Protein AF-A0A1M5Q4N3-F1 (afdb_monomer_lite)

pLDDT: mean 91.51, std 11.05, range [40.12, 98.62]

Structure (mmCIF, N/CA/C/O backbone):
data_AF-A0A1M5Q4N3-F1
#
_entry.id   AF-A0A1M5Q4N3-F1
#
loop_
_atom_site.group_PDB
_atom_site.id
_atom_site.type_symbol
_atom_site.label_atom_id
_atom_site.label_alt_id
_atom_site.label_comp_id
_atom_site.label_asym_id
_atom_site.label_entity_id
_atom_site.label_seq_id
_atom_site.pdbx_PDB_ins_code
_atom_site.Cartn_x
_atom_site.Cartn_y
_atom_site.Cartn_z
_atom_site.occupancy
_atom_site.B_iso_or_equiv
_atom_site.auth_seq_id
_atom_site.auth_comp_id
_atom_site.auth_asym_id
_atom_site.auth_atom_id
_atom_site.pdbx_PDB_model_num
ATOM 1 N N . MET A 1 1 ? -13.774 -2.822 -31.884 1.00 40.12 1 MET A N 1
ATOM 2 C CA . MET A 1 1 ? -13.101 -3.743 -30.949 1.00 40.12 1 MET A CA 1
ATOM 3 C C . MET A 1 1 ? -12.581 -2.894 -29.803 1.00 40.12 1 MET A C 1
ATOM 5 O O . MET A 1 1 ? -11.687 -2.090 -30.028 1.00 40.12 1 MET A O 1
ATOM 9 N N . LEU A 1 2 ? -13.242 -2.937 -28.646 1.00 47.12 2 LEU A N 1
ATOM 10 C CA . LEU A 1 2 ? -12.760 -2.257 -27.443 1.00 47.12 2 LEU A CA 1
ATOM 11 C C . LEU A 1 2 ? -11.636 -3.127 -26.874 1.00 47.12 2 LEU A C 1
ATOM 13 O O . LEU A 1 2 ? -11.884 -4.274 -26.518 1.00 47.12 2 LEU A O 1
ATOM 17 N N . PHE A 1 3 ? -10.407 -2.617 -26.868 1.00 54.94 3 PHE A N 1
ATOM 18 C CA . PHE A 1 3 ? -9.325 -3.221 -26.096 1.00 54.94 3 PHE A CA 1
ATOM 19 C C . PHE A 1 3 ? -9.553 -2.848 -24.631 1.00 54.94 3 PHE A C 1
ATOM 21 O O . PHE A 1 3 ? -9.460 -1.674 -24.269 1.00 54.94 3 PHE A O 1
ATOM 28 N N . GLU A 1 4 ? -9.891 -3.828 -23.798 1.00 60.00 4 GLU A N 1
ATOM 29 C CA . GLU A 1 4 ? -9.823 -3.664 -22.349 1.00 60.00 4 GLU A CA 1
ATOM 30 C C . GLU A 1 4 ? -8.350 -3.731 -21.939 1.00 60.00 4 GLU A C 1
ATOM 32 O O . GLU A 1 4 ? -7.660 -4.712 -22.209 1.00 60.00 4 GLU A O 1
ATOM 37 N N . ILE A 1 5 ? -7.845 -2.665 -21.318 1.00 63.03 5 ILE A N 1
ATOM 38 C CA . ILE A 1 5 ? -6.508 -2.678 -20.723 1.00 63.03 5 ILE A CA 1
ATOM 39 C C . ILE A 1 5 ? -6.592 -3.553 -19.473 1.00 63.03 5 ILE A C 1
ATOM 41 O O . ILE A 1 5 ? -7.243 -3.169 -18.499 1.00 63.03 5 ILE A O 1
ATOM 45 N N . MET A 1 6 ? -5.926 -4.708 -19.479 1.00 73.56 6 MET A N 1
ATOM 46 C CA . MET A 1 6 ? -5.807 -5.526 -18.277 1.00 73.56 6 MET A CA 1
ATOM 47 C C . MET A 1 6 ? -4.788 -4.899 -17.324 1.00 73.56 6 MET A C 1
ATOM 49 O O . MET A 1 6 ? -3.633 -4.651 -17.682 1.00 73.56 6 MET A O 1
ATOM 53 N N . ILE A 1 7 ? -5.234 -4.631 -16.096 1.00 86.75 7 ILE A N 1
ATOM 54 C CA . ILE A 1 7 ? -4.374 -4.150 -15.017 1.00 86.75 7 ILE A CA 1
ATOM 55 C C . ILE A 1 7 ? -4.121 -5.305 -14.063 1.00 86.75 7 ILE A C 1
ATOM 57 O O . ILE A 1 7 ? -5.019 -5.736 -13.342 1.00 86.75 7 ILE A O 1
ATOM 61 N N . GLU A 1 8 ? -2.885 -5.779 -14.025 1.00 91.31 8 GLU A N 1
ATOM 62 C CA . GLU A 1 8 ? -2.464 -6.794 -13.069 1.00 91.31 8 GLU A CA 1
ATOM 63 C C . GLU A 1 8 ? -1.959 -6.118 -11.787 1.00 91.31 8 GLU A C 1
ATOM 65 O O . GLU A 1 8 ? -1.138 -5.201 -11.835 1.00 91.31 8 GLU A O 1
ATOM 70 N N . VAL A 1 9 ? -2.404 -6.580 -10.615 1.00 94.38 9 VAL A N 1
ATOM 71 C CA . VAL A 1 9 ? -1.861 -6.121 -9.328 1.00 94.38 9 VAL A CA 1
ATOM 72 C C . VAL A 1 9 ? -0.951 -7.191 -8.746 1.00 94.38 9 VAL A C 1
ATOM 74 O O . VAL A 1 9 ? -1.396 -8.293 -8.434 1.00 94.38 9 VAL A O 1
ATOM 77 N N . LYS A 1 10 ? 0.321 -6.846 -8.534 1.00 95.06 10 LYS A N 1
ATOM 78 C CA . LYS A 1 10 ? 1.306 -7.722 -7.886 1.00 95.06 10 LYS A CA 1
ATOM 79 C C . LYS A 1 10 ? 1.610 -7.237 -6.483 1.00 95.06 10 LYS A C 1
ATOM 81 O O . LYS A 1 10 ? 1.746 -6.039 -6.246 1.00 95.06 10 LYS A O 1
ATOM 86 N N . PHE A 1 11 ? 1.778 -8.170 -5.554 1.00 96.38 11 PHE A N 1
ATOM 87 C CA . PHE A 1 11 ? 2.077 -7.861 -4.159 1.00 96.38 11 PHE A CA 1
ATOM 88 C C . PHE A 1 11 ? 3.464 -8.358 -3.773 1.00 96.38 11 PHE A C 1
ATOM 90 O O . PHE A 1 11 ? 3.782 -9.536 -3.917 1.00 96.38 11 PHE A O 1
ATOM 97 N N . ALA A 1 12 ? 4.274 -7.468 -3.208 1.00 97.06 12 ALA A N 1
ATOM 98 C CA . ALA A 1 12 ? 5.476 -7.870 -2.503 1.00 97.06 12 ALA A CA 1
ATOM 99 C C . ALA A 1 12 ? 5.120 -8.653 -1.230 1.00 97.06 12 ALA A C 1
ATOM 101 O O . ALA A 1 12 ? 4.065 -8.448 -0.614 1.00 97.06 12 ALA A O 1
ATOM 102 N N . LYS A 1 13 ? 6.059 -9.482 -0.763 1.00 97.25 13 LYS A N 1
ATOM 103 C CA . LYS A 1 13 ? 5.921 -10.261 0.478 1.00 97.25 13 LYS A CA 1
ATOM 104 C C . LYS A 1 13 ? 5.486 -9.397 1.669 1.00 97.25 13 LYS A C 1
ATOM 106 O O . LYS A 1 13 ? 4.650 -9.808 2.467 1.00 97.25 13 LYS A O 1
ATOM 111 N N . GLN A 1 14 ? 6.004 -8.174 1.763 1.00 98.25 14 GLN A N 1
ATOM 112 C CA . GLN A 1 14 ? 5.734 -7.241 2.856 1.00 98.25 14 GLN A CA 1
ATOM 113 C C . GLN A 1 14 ? 4.271 -6.779 2.903 1.00 98.25 14 GLN A C 1
ATOM 115 O O . GLN A 1 14 ? 3.789 -6.420 3.979 1.00 98.25 14 GLN A O 1
ATOM 120 N N . VAL A 1 15 ? 3.550 -6.791 1.775 1.00 98.31 15 VAL A N 1
ATOM 121 C CA . VAL A 1 15 ? 2.096 -6.570 1.771 1.00 98.31 15 VAL A CA 1
ATOM 122 C C . VAL A 1 15 ? 1.385 -7.780 2.367 1.00 98.31 15 VAL A C 1
ATOM 124 O O . VAL A 1 15 ? 0.538 -7.602 3.237 1.00 98.31 15 VAL A O 1
ATOM 127 N N . GLY A 1 16 ? 1.774 -8.999 1.985 1.00 97.69 16 GLY A N 1
ATOM 128 C CA . GLY A 1 16 ? 1.240 -10.231 2.574 1.00 97.69 16 GLY A CA 1
ATOM 129 C C . GLY A 1 16 ? 1.439 -10.287 4.092 1.00 97.69 16 GLY A C 1
ATOM 130 O O . GLY A 1 16 ? 0.482 -10.477 4.837 1.00 97.69 16 GLY A O 1
ATOM 131 N N . GLU A 1 17 ? 2.656 -10.011 4.565 1.00 98.19 17 GLU A N 1
ATOM 132 C CA . GLU A 1 17 ? 2.983 -9.929 5.998 1.00 98.19 17 GLU A CA 1
ATOM 133 C C . GLU A 1 17 ? 2.156 -8.858 6.725 1.00 98.19 17 GLU A C 1
ATOM 135 O O . GLU A 1 17 ? 1.771 -9.031 7.880 1.00 98.19 17 GLU A O 1
ATOM 140 N N . PHE A 1 18 ? 1.883 -7.729 6.068 1.00 98.44 18 PHE A N 1
ATOM 141 C CA . PHE A 1 18 ? 1.005 -6.702 6.615 1.00 98.44 18 PHE A CA 1
ATOM 142 C C . PHE A 1 18 ? -0.438 -7.187 6.718 1.00 98.44 18 PHE A C 1
ATOM 144 O O . PHE A 1 18 ? -1.019 -7.101 7.797 1.00 98.44 18 PHE A O 1
ATOM 151 N N . LEU A 1 19 ? -0.994 -7.726 5.633 1.00 98.12 19 LEU A N 1
ATOM 152 C CA . LEU A 1 19 ? -2.366 -8.220 5.590 1.00 98.12 19 LEU A CA 1
ATOM 153 C C . LEU A 1 19 ? -2.595 -9.324 6.626 1.00 98.12 19 LEU A C 1
ATOM 155 O O . LEU A 1 19 ? -3.641 -9.323 7.267 1.00 98.12 19 LEU A O 1
ATOM 159 N N . GLN A 1 20 ? -1.611 -10.198 6.864 1.00 97.88 20 GLN A N 1
ATOM 160 C CA . GLN A 1 20 ? -1.667 -11.232 7.906 1.00 97.88 20 GLN A CA 1
ATOM 161 C C . GLN A 1 20 ? -1.888 -10.670 9.319 1.00 97.88 20 GLN A C 1
ATOM 163 O O . GLN A 1 20 ? -2.548 -11.316 10.127 1.00 97.88 20 GLN A O 1
ATOM 168 N N . ARG A 1 21 ? -1.392 -9.459 9.603 1.00 97.12 21 ARG A N 1
ATOM 169 C CA . ARG A 1 21 ? -1.585 -8.759 10.887 1.00 97.12 21 ARG A CA 1
ATOM 170 C C . ARG A 1 21 ? -2.878 -7.943 10.952 1.00 97.12 21 ARG A C 1
ATOM 172 O O . ARG A 1 21 ? -3.207 -7.409 12.007 1.00 97.12 21 ARG A O 1
ATOM 179 N N . VAL A 1 22 ? -3.583 -7.792 9.832 1.00 97.75 22 VAL A N 1
ATOM 180 C CA . VAL A 1 22 ? -4.885 -7.121 9.770 1.00 97.75 22 VAL A CA 1
ATOM 181 C C . VAL A 1 22 ? -5.981 -8.141 10.064 1.00 97.75 22 VAL A C 1
ATOM 183 O O . VAL A 1 22 ? -5.930 -9.270 9.562 1.00 97.75 22 VAL A O 1
ATOM 186 N N . ASP A 1 23 ? -6.972 -7.717 10.853 1.00 96.88 23 ASP A N 1
ATOM 187 C CA . ASP A 1 23 ? -8.191 -8.484 11.115 1.00 96.88 23 ASP A CA 1
ATOM 188 C C . ASP A 1 23 ? -8.828 -8.988 9.810 1.00 96.88 23 ASP A C 1
ATOM 190 O O . ASP A 1 23 ? -8.825 -8.287 8.792 1.00 96.88 23 ASP A O 1
ATOM 194 N N . LEU A 1 24 ? -9.382 -10.202 9.837 1.00 97.38 24 LEU A N 1
ATOM 195 C CA . LEU A 1 24 ? -9.859 -10.886 8.637 1.00 97.38 24 LEU A CA 1
ATOM 196 C C . LEU A 1 24 ? -10.906 -10.058 7.881 1.00 97.38 24 LEU A C 1
ATOM 198 O O . LEU A 1 24 ? -10.810 -9.923 6.660 1.00 97.38 24 LEU A O 1
ATOM 202 N N . LYS A 1 25 ? -11.850 -9.431 8.592 1.00 97.12 25 LYS A N 1
ATOM 203 C CA . LYS A 1 25 ? -12.898 -8.611 7.969 1.00 97.12 25 LYS A CA 1
ATOM 204 C C . LYS A 1 25 ? -12.304 -7.398 7.258 1.00 97.12 25 LYS A C 1
ATOM 206 O O . LYS A 1 25 ? -12.723 -7.043 6.157 1.00 97.12 25 LYS A O 1
ATOM 211 N N . HIS A 1 26 ? -11.310 -6.760 7.871 1.00 98.00 26 HIS A N 1
ATOM 212 C CA . HIS A 1 26 ? -10.638 -5.610 7.271 1.00 98.00 26 HIS A CA 1
ATOM 213 C C . HIS A 1 26 ? -9.744 -6.017 6.100 1.00 98.00 26 HIS A C 1
ATOM 215 O O . HIS A 1 26 ? -9.698 -5.303 5.102 1.00 98.00 26 HIS A O 1
ATOM 221 N N . ARG A 1 27 ? -9.084 -7.177 6.182 1.00 98.00 27 ARG A N 1
ATOM 222 C CA . ARG A 1 27 ? -8.272 -7.735 5.095 1.00 98.00 27 ARG A CA 1
ATOM 223 C C . ARG A 1 27 ? -9.104 -7.973 3.840 1.00 98.00 27 ARG A C 1
ATOM 225 O O . ARG A 1 27 ? -8.706 -7.505 2.777 1.00 98.00 27 ARG A O 1
ATOM 232 N N . VAL A 1 28 ? -10.249 -8.645 3.977 1.00 98.00 28 VAL A N 1
ATOM 233 C CA . VAL A 1 28 ? -11.183 -8.887 2.865 1.00 98.00 28 VAL A CA 1
ATOM 234 C C . VAL A 1 28 ? -11.577 -7.559 2.225 1.00 98.00 28 VAL A C 1
ATOM 236 O O . VAL A 1 28 ? -11.403 -7.375 1.024 1.00 98.00 28 VAL A O 1
ATOM 239 N N . LYS A 1 29 ? -11.967 -6.570 3.037 1.00 97.81 29 LYS A N 1
ATOM 240 C CA . LYS A 1 29 ? -12.376 -5.267 2.511 1.00 97.81 29 LYS A CA 1
ATOM 241 C C . LYS A 1 29 ? -11.248 -4.482 1.830 1.00 97.81 29 LYS A C 1
ATOM 243 O O . LYS A 1 29 ? -11.499 -3.709 0.908 1.00 97.81 29 LYS A O 1
ATOM 248 N N . ILE A 1 30 ? -10.005 -4.640 2.287 1.00 98.19 30 ILE A N 1
ATOM 249 C CA . ILE A 1 30 ? -8.838 -4.041 1.627 1.00 98.19 30 ILE A CA 1
ATOM 250 C C . ILE A 1 30 ? -8.659 -4.633 0.227 1.00 98.19 30 ILE A C 1
ATOM 252 O O . ILE A 1 30 ? -8.448 -3.860 -0.702 1.00 98.19 30 ILE A O 1
ATOM 256 N N . ILE A 1 31 ? -8.763 -5.958 0.085 1.00 97.50 31 ILE A N 1
ATOM 257 C CA . ILE A 1 31 ? -8.619 -6.651 -1.203 1.00 97.50 31 ILE A CA 1
ATOM 258 C C . ILE A 1 31 ? -9.747 -6.243 -2.159 1.00 97.50 31 ILE A C 1
ATOM 260 O O . ILE A 1 31 ? -9.451 -5.782 -3.257 1.00 97.50 31 ILE A O 1
ATOM 264 N N . GLU A 1 32 ? -11.005 -6.263 -1.706 1.00 96.44 32 GLU A N 1
ATOM 265 C CA . GLU A 1 32 ? -12.151 -5.790 -2.504 1.00 96.44 32 GLU A CA 1
ATOM 266 C C . GLU A 1 32 ? -11.940 -4.361 -3.026 1.00 96.44 32 GLU A C 1
ATOM 268 O O . GLU A 1 32 ? -12.210 -4.049 -4.182 1.00 96.44 32 GLU A O 1
ATOM 273 N N . ASN A 1 33 ? -11.445 -3.457 -2.174 1.00 96.88 33 ASN A N 1
ATOM 274 C CA . ASN A 1 33 ? -11.207 -2.076 -2.580 1.00 96.88 33 ASN A CA 1
ATOM 275 C C . ASN A 1 33 ? -10.056 -1.945 -3.585 1.00 96.88 33 ASN A C 1
ATOM 277 O O . ASN A 1 33 ? -10.083 -1.013 -4.383 1.00 96.88 33 ASN A O 1
ATOM 281 N N . ILE A 1 34 ? -9.051 -2.825 -3.544 1.00 96.38 34 ILE A N 1
ATOM 282 C CA . ILE A 1 34 ? -7.989 -2.855 -4.556 1.00 96.38 34 ILE A CA 1
ATOM 283 C C . ILE A 1 34 ? -8.584 -3.251 -5.907 1.00 96.38 34 ILE A C 1
ATOM 285 O O . ILE A 1 34 ? -8.386 -2.521 -6.872 1.00 96.38 34 ILE A O 1
ATOM 289 N N . GLU A 1 35 ? -9.371 -4.327 -5.954 1.00 93.69 35 GLU A N 1
ATOM 290 C CA . GLU A 1 35 ? -10.041 -4.794 -7.177 1.00 93.69 35 GLU A CA 1
ATOM 291 C C . GLU A 1 35 ? -10.987 -3.726 -7.748 1.00 93.69 35 GLU A C 1
ATOM 293 O O . GLU A 1 35 ? -10.953 -3.403 -8.936 1.00 93.69 35 GLU A O 1
ATOM 298 N N . LEU A 1 36 ? -11.793 -3.091 -6.891 1.00 93.69 36 LEU A N 1
ATOM 299 C CA . LEU A 1 36 ? -12.673 -1.990 -7.292 1.00 93.69 36 LEU A CA 1
ATOM 300 C C . LEU A 1 36 ? -11.894 -0.781 -7.819 1.00 93.69 36 LEU A C 1
ATOM 302 O O . LEU A 1 36 ? -12.359 -0.097 -8.735 1.00 93.69 36 LEU A O 1
ATOM 306 N N . ALA A 1 37 ? -10.740 -0.486 -7.221 1.00 93.75 37 ALA A N 1
ATOM 307 C CA . ALA A 1 37 ? -9.901 0.629 -7.623 1.00 93.75 37 ALA A CA 1
ATOM 308 C C . ALA A 1 37 ? -9.244 0.400 -8.981 1.00 93.75 37 ALA A C 1
ATOM 310 O O . ALA A 1 37 ? -9.139 1.355 -9.747 1.00 93.75 37 ALA A O 1
ATOM 311 N N . THR A 1 38 ? -8.831 -0.831 -9.284 1.00 90.88 38 THR A N 1
ATOM 312 C CA . THR A 1 38 ? -8.225 -1.174 -10.572 1.00 90.88 38 THR A CA 1
ATOM 313 C C . THR A 1 38 ? -9.254 -1.283 -11.681 1.00 90.88 38 THR A C 1
ATOM 315 O O . THR A 1 38 ? -9.063 -0.669 -12.724 1.00 90.88 38 THR A O 1
ATOM 318 N N . ASN A 1 39 ? -10.381 -1.956 -11.441 1.00 88.00 39 ASN A N 1
ATOM 319 C CA . ASN A 1 39 ? -11.390 -2.185 -12.482 1.00 88.00 39 ASN A CA 1
ATOM 320 C C . ASN A 1 39 ? -12.075 -0.888 -12.929 1.00 88.00 39 ASN A C 1
ATOM 322 O O . ASN A 1 39 ? -12.404 -0.727 -14.097 1.00 88.00 39 ASN A O 1
ATOM 326 N N . ASN A 1 40 ? -12.264 0.056 -12.003 1.00 87.31 40 ASN A N 1
ATOM 327 C CA . ASN A 1 40 ? -12.964 1.311 -12.283 1.00 87.31 40 ASN A CA 1
ATOM 328 C C . ASN A 1 40 ? -12.038 2.532 -12.324 1.00 87.31 40 ASN A C 1
ATOM 330 O O . ASN A 1 40 ? -12.532 3.658 -12.368 1.00 87.31 40 ASN A O 1
ATOM 334 N N . MET A 1 41 ? -10.716 2.341 -12.213 1.00 86.75 41 MET A N 1
ATOM 335 C CA . MET A 1 41 ? -9.748 3.435 -12.041 1.00 86.75 41 MET A CA 1
ATOM 336 C C . MET A 1 41 ? -10.198 4.451 -10.974 1.00 86.75 41 MET A C 1
ATOM 338 O O . MET A 1 41 ? -10.117 5.670 -11.152 1.00 86.75 41 MET A O 1
ATOM 342 N N . ASN A 1 42 ? -10.734 3.951 -9.854 1.00 88.62 42 ASN A N 1
ATOM 343 C CA . ASN A 1 42 ? -11.379 4.797 -8.857 1.00 88.62 42 ASN A CA 1
ATOM 344 C C . ASN A 1 42 ? -10.333 5.657 -8.131 1.00 88.62 42 ASN A C 1
ATOM 346 O O . ASN A 1 42 ? -9.630 5.191 -7.233 1.00 88.62 42 ASN A O 1
ATOM 350 N N . SER A 1 43 ? -10.281 6.943 -8.477 1.00 90.06 43 SER A N 1
ATOM 351 C CA . SER A 1 43 ? -9.291 7.905 -7.975 1.00 90.06 43 SER A CA 1
ATOM 352 C C . SER A 1 43 ? -9.386 8.200 -6.470 1.00 90.06 43 SER A C 1
ATOM 354 O O . SER A 1 43 ? -8.439 8.728 -5.874 1.00 90.06 43 SER A O 1
ATOM 356 N N . ASN A 1 44 ? -10.503 7.845 -5.824 1.00 93.19 44 ASN A N 1
ATOM 357 C CA . ASN A 1 44 ? -10.636 7.928 -4.369 1.00 93.19 44 ASN A CA 1
ATOM 358 C C . ASN A 1 44 ? -9.943 6.760 -3.662 1.00 93.19 44 ASN A C 1
ATOM 360 O O . ASN A 1 44 ? -9.448 6.933 -2.542 1.00 93.19 44 ASN A O 1
ATOM 364 N N . LEU A 1 45 ? -9.897 5.596 -4.315 1.00 96.06 45 LEU A N 1
ATOM 365 C CA . LEU A 1 45 ? -9.289 4.379 -3.791 1.00 96.06 45 LEU A CA 1
ATOM 366 C C . LEU A 1 45 ? -7.833 4.223 -4.234 1.00 96.06 45 LEU A C 1
ATOM 368 O O . LEU A 1 45 ? -7.033 3.799 -3.415 1.00 96.06 45 LEU A O 1
ATOM 372 N N . LEU A 1 46 ? -7.457 4.612 -5.453 1.00 96.94 46 LEU A N 1
ATOM 373 C CA . LEU A 1 46 ? -6.073 4.607 -5.936 1.00 96.94 46 LEU A CA 1
ATOM 374 C C . LEU A 1 46 ? -5.611 6.039 -6.211 1.00 96.94 46 LEU A C 1
ATOM 376 O O . LEU A 1 46 ? -5.996 6.663 -7.198 1.00 96.94 46 LEU A O 1
ATOM 380 N N . LYS A 1 47 ? -4.779 6.579 -5.318 1.00 95.94 47 LYS A N 1
ATOM 381 C CA . LYS A 1 47 ? -4.385 7.992 -5.341 1.00 95.94 47 LYS A CA 1
ATOM 382 C C . LYS A 1 47 ? -2.885 8.149 -5.528 1.00 95.94 47 LYS A C 1
ATOM 384 O O . LYS A 1 47 ? -2.100 7.493 -4.852 1.00 95.94 47 LYS A O 1
ATOM 389 N N . LYS A 1 48 ? -2.484 9.084 -6.387 1.00 96.25 48 LYS A N 1
ATOM 390 C CA . LYS A 1 48 ? -1.086 9.496 -6.514 1.00 96.25 48 LYS A CA 1
ATOM 391 C C . LYS A 1 48 ? -0.628 10.154 -5.206 1.00 96.25 48 LYS A C 1
ATOM 393 O O . LYS A 1 48 ? -1.246 11.115 -4.747 1.00 96.25 48 LYS A O 1
ATOM 398 N N . LEU A 1 49 ? 0.425 9.613 -4.596 1.00 96.12 49 LEU A N 1
ATOM 399 C CA . LEU A 1 49 ? 1.042 10.149 -3.380 1.00 96.12 49 LEU A CA 1
ATOM 400 C C . LEU A 1 49 ? 2.118 11.182 -3.733 1.00 96.12 49 LEU A C 1
ATOM 402 O O . LEU A 1 49 ? 2.196 12.235 -3.107 1.00 96.12 49 LEU A O 1
ATOM 406 N N . ASN A 1 50 ? 2.943 10.871 -4.732 1.00 95.12 50 ASN A N 1
ATOM 407 C CA . ASN A 1 50 ? 3.944 11.764 -5.315 1.00 95.12 50 ASN A CA 1
ATOM 408 C C . ASN A 1 50 ? 4.217 11.352 -6.774 1.00 95.12 50 ASN A C 1
ATOM 410 O O . ASN A 1 50 ? 3.454 10.579 -7.346 1.00 95.12 50 ASN A O 1
ATOM 414 N N . ASN A 1 51 ? 5.279 11.871 -7.394 1.00 93.12 51 ASN A N 1
ATOM 415 C CA . ASN A 1 51 ? 5.576 11.618 -8.808 1.00 93.12 51 ASN A CA 1
ATOM 416 C C . ASN A 1 51 ? 5.704 10.132 -9.172 1.00 93.12 51 ASN A C 1
ATOM 418 O O . ASN A 1 51 ? 5.314 9.770 -10.278 1.00 93.12 51 ASN A O 1
ATOM 422 N N . GLU A 1 52 ? 6.171 9.301 -8.242 1.00 94.12 52 GLU A N 1
ATOM 423 C CA . GLU A 1 52 ? 6.495 7.888 -8.469 1.00 94.12 52 GLU A CA 1
ATOM 424 C C . GLU A 1 52 ? 5.500 6.947 -7.777 1.00 94.12 52 GLU A C 1
ATOM 426 O O . GLU A 1 52 ? 5.151 5.897 -8.309 1.00 94.12 52 GLU A O 1
ATOM 431 N N . ILE A 1 53 ? 5.037 7.326 -6.584 1.00 97.25 53 ILE A N 1
ATOM 432 C CA . ILE A 1 53 ? 4.301 6.446 -5.676 1.00 97.25 53 ILE A CA 1
ATOM 433 C C . ILE A 1 53 ? 2.810 6.736 -5.745 1.00 97.25 53 ILE A C 1
ATOM 435 O O . ILE A 1 53 ? 2.366 7.886 -5.670 1.00 97.25 53 ILE A O 1
ATOM 439 N N . TRP A 1 54 ? 2.041 5.660 -5.789 1.00 98.00 54 TRP A N 1
ATOM 440 C CA . TRP A 1 54 ? 0.600 5.639 -5.618 1.00 98.00 54 TRP A CA 1
ATOM 441 C C . TRP A 1 54 ? 0.236 4.909 -4.329 1.00 98.00 54 TRP A C 1
ATOM 443 O O . TRP A 1 54 ? 1.043 4.184 -3.751 1.00 98.00 54 TRP A O 1
ATOM 453 N N . GLU A 1 55 ? -0.973 5.144 -3.835 1.00 97.81 55 GLU A N 1
ATOM 454 C CA . GLU A 1 55 ? -1.487 4.471 -2.654 1.00 97.81 55 GLU A CA 1
ATOM 455 C C . GLU A 1 55 ? -2.916 3.980 -2.865 1.00 97.81 55 GLU A C 1
ATOM 457 O O . GLU A 1 55 ? -3.807 4.757 -3.226 1.00 97.81 55 GLU A O 1
ATOM 462 N N . PHE A 1 56 ? -3.144 2.703 -2.557 1.00 98.31 56 PHE A N 1
ATOM 463 C CA . PHE A 1 56 ? -4.484 2.202 -2.302 1.00 98.31 56 PHE A CA 1
ATOM 464 C C . PHE A 1 56 ? -4.957 2.687 -0.934 1.00 98.31 56 PHE A C 1
ATOM 466 O O . PHE A 1 56 ? -4.245 2.589 0.072 1.00 98.31 56 PHE A O 1
ATOM 473 N N . ARG A 1 57 ? -6.170 3.231 -0.891 1.00 97.50 57 ARG A N 1
ATOM 474 C CA . ARG A 1 57 ? -6.789 3.845 0.277 1.00 97.50 57 ARG A CA 1
ATOM 475 C C . ARG A 1 57 ? -8.005 3.038 0.691 1.00 97.50 57 ARG A C 1
ATOM 477 O O . ARG A 1 57 ? -9.024 3.050 0.015 1.00 97.50 57 ARG A O 1
ATOM 484 N N . THR A 1 58 ? -7.933 2.460 1.883 1.00 97.75 58 THR A N 1
ATOM 485 C CA . THR A 1 58 ? -9.083 1.817 2.519 1.00 97.75 58 THR A CA 1
ATOM 486 C C . THR A 1 58 ? -9.320 2.446 3.886 1.00 97.75 58 THR A C 1
ATOM 488 O O . THR A 1 58 ? -8.385 2.631 4.669 1.00 97.75 58 THR A O 1
ATOM 491 N N . ARG A 1 59 ? -10.569 2.836 4.162 1.00 96.44 59 ARG A N 1
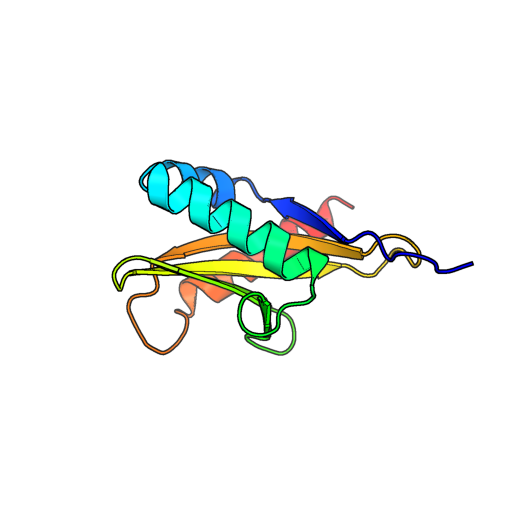ATOM 492 C CA . ARG A 1 59 ? -11.001 3.334 5.472 1.00 96.44 59 ARG A CA 1
ATOM 493 C C . ARG A 1 59 ? -12.095 2.423 6.005 1.00 96.44 59 ARG A C 1
ATOM 495 O O . ARG A 1 59 ? -13.110 2.252 5.342 1.00 96.44 59 ARG A O 1
ATOM 502 N N . ILE A 1 60 ? -11.885 1.859 7.189 1.00 96.38 60 ILE A N 1
ATOM 503 C CA . ILE A 1 60 ? -12.847 0.961 7.835 1.00 96.38 60 ILE A CA 1
ATOM 504 C C . ILE A 1 60 ? -12.875 1.313 9.314 1.00 96.38 60 ILE A C 1
ATOM 506 O O . ILE A 1 60 ? -11.821 1.354 9.941 1.00 96.38 60 ILE A O 1
ATOM 510 N N . GLN A 1 61 ? -14.057 1.628 9.850 1.00 95.06 61 GLN A N 1
ATOM 511 C CA . GLN A 1 61 ? -14.243 1.947 11.275 1.00 95.06 61 GLN A CA 1
ATOM 512 C C . GLN A 1 61 ? -13.240 2.991 11.809 1.00 95.06 61 GLN A C 1
ATOM 514 O O . GLN A 1 61 ? -12.661 2.848 12.879 1.00 95.06 61 GLN A O 1
ATOM 519 N N . GLY A 1 62 ? -12.971 4.036 11.021 1.00 94.44 62 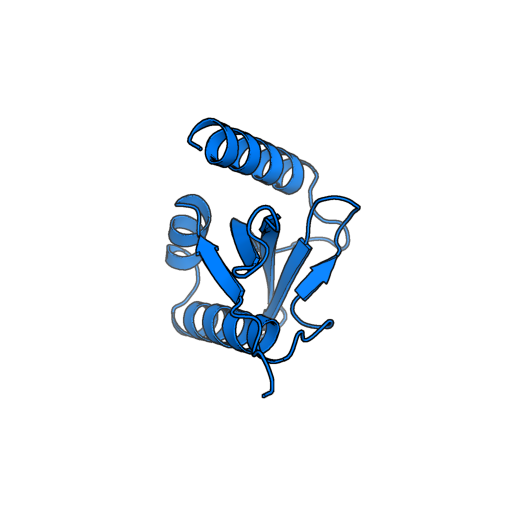GLY A N 1
ATOM 520 C CA . GLY A 1 62 ? -12.019 5.088 11.397 1.00 94.44 62 GLY A CA 1
ATOM 521 C C . GLY A 1 62 ? -10.538 4.724 11.236 1.00 94.44 62 GLY A C 1
ATOM 522 O O . GLY A 1 62 ? -9.704 5.618 11.318 1.00 94.44 62 GLY A O 1
ATOM 523 N N . ILE A 1 63 ? -10.191 3.473 10.922 1.00 96.81 63 ILE A N 1
ATOM 524 C CA . ILE A 1 63 ? -8.813 3.051 10.650 1.00 96.81 63 ILE A CA 1
ATOM 525 C C . ILE A 1 63 ? -8.472 3.310 9.182 1.00 96.81 63 ILE A C 1
ATOM 527 O O . ILE A 1 63 ? -9.239 2.988 8.272 1.00 96.81 63 ILE A O 1
ATOM 531 N N . HIS A 1 64 ? -7.298 3.897 8.948 1.00 97.44 64 HIS A N 1
ATOM 532 C CA . HIS A 1 64 ? -6.810 4.263 7.623 1.00 97.44 64 HIS A CA 1
ATOM 533 C C . HIS A 1 64 ? -5.721 3.286 7.168 1.00 97.44 64 HIS A C 1
ATOM 535 O O . HIS A 1 64 ? -4.556 3.431 7.532 1.00 97.44 64 HIS A O 1
ATOM 541 N N . TYR A 1 65 ? -6.086 2.319 6.334 1.00 98.31 65 TYR A N 1
ATOM 542 C CA . TYR A 1 65 ? -5.153 1.376 5.723 1.00 98.31 65 TYR A CA 1
ATOM 543 C C . TYR A 1 65 ? -4.604 1.947 4.416 1.00 98.31 65 TYR A C 1
ATOM 545 O O . TYR A 1 65 ? -5.350 2.532 3.619 1.00 98.31 65 TYR A O 1
ATOM 553 N N . ARG A 1 66 ? -3.296 1.814 4.204 1.00 98.25 66 ARG A N 1
ATOM 554 C CA . ARG A 1 66 ? -2.617 2.230 2.975 1.00 98.25 66 ARG A CA 1
ATOM 555 C C . ARG A 1 66 ? -1.739 1.108 2.461 1.00 98.25 66 ARG A C 1
ATOM 557 O O . ARG A 1 66 ? -1.067 0.462 3.259 1.00 98.25 66 ARG A O 1
ATOM 564 N N . ILE A 1 67 ? -1.734 0.913 1.148 1.00 98.62 67 ILE A N 1
ATOM 565 C CA . ILE A 1 67 ? -0.770 0.062 0.445 1.00 98.62 67 ILE A CA 1
ATOM 566 C C . ILE A 1 67 ? -0.107 0.929 -0.612 1.00 98.62 67 ILE A C 1
ATOM 568 O O . ILE A 1 67 ? -0.802 1.491 -1.455 1.00 98.62 67 ILE A O 1
ATOM 572 N N . LEU A 1 68 ? 1.214 1.082 -0.525 1.00 98.56 68 LEU A N 1
ATOM 573 C CA . LEU A 1 68 ? 1.984 1.845 -1.502 1.00 98.56 68 LEU A CA 1
ATOM 574 C C . LEU A 1 68 ? 2.279 0.974 -2.710 1.00 98.56 68 LEU A C 1
ATOM 576 O O . LEU A 1 68 ? 2.595 -0.209 -2.569 1.00 98.56 68 LEU A O 1
ATOM 580 N N . CYS A 1 69 ? 2.174 1.574 -3.885 1.00 98.00 69 CYS A N 1
ATOM 581 C CA . CYS A 1 69 ? 2.359 0.893 -5.145 1.00 98.00 69 CYS A CA 1
ATOM 582 C C . CYS A 1 69 ? 2.987 1.791 -6.210 1.00 98.00 69 CYS A C 1
ATOM 584 O O . CYS A 1 69 ? 3.065 3.014 -6.072 1.00 98.00 69 CYS A O 1
ATOM 586 N N . PHE A 1 70 ? 3.445 1.144 -7.272 1.00 96.69 70 PHE A N 1
ATOM 587 C CA . PHE A 1 70 ? 4.117 1.746 -8.408 1.00 96.69 70 PHE A CA 1
ATOM 588 C C . PHE A 1 70 ? 3.478 1.215 -9.680 1.00 96.69 70 PHE A C 1
ATOM 590 O O . PHE A 1 70 ? 3.168 0.027 -9.772 1.00 96.69 70 PHE A O 1
ATOM 597 N N . TRP A 1 71 ? 3.281 2.099 -10.652 1.00 93.81 71 TRP A N 1
ATOM 598 C CA . TRP A 1 71 ? 2.879 1.675 -11.984 1.00 93.81 71 TRP A CA 1
ATOM 599 C C . TRP A 1 71 ? 4.103 1.212 -12.755 1.00 93.81 71 TRP A C 1
ATOM 601 O O . TRP A 1 71 ? 5.095 1.933 -12.842 1.00 93.81 71 TRP A O 1
ATOM 611 N N . ASP A 1 72 ? 3.981 0.051 -13.369 1.00 88.94 7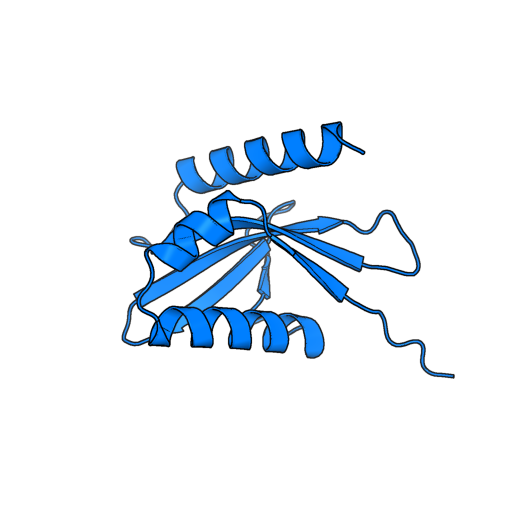2 ASP A N 1
ATOM 612 C CA . ASP A 1 72 ? 4.917 -0.488 -14.330 1.00 88.94 72 ASP A CA 1
ATOM 613 C C . ASP A 1 72 ? 4.189 -0.631 -15.670 1.00 88.94 72 ASP A C 1
ATOM 615 O O . ASP A 1 72 ? 3.254 -1.417 -15.818 1.00 88.94 72 ASP A O 1
ATOM 619 N N . LYS A 1 73 ? 4.580 0.225 -16.616 1.00 85.19 73 LYS A N 1
ATOM 620 C CA . LYS A 1 73 ? 3.964 0.375 -17.944 1.00 85.19 73 LYS A CA 1
ATOM 621 C C . LYS A 1 73 ? 4.956 0.053 -19.064 1.00 85.19 73 LYS A C 1
ATOM 623 O O . LYS A 1 73 ? 4.913 0.671 -20.124 1.00 85.19 73 LYS A O 1
ATOM 628 N N . ARG A 1 74 ? 5.937 -0.812 -18.785 1.00 79.31 74 ARG A N 1
ATOM 629 C CA . ARG A 1 74 ? 6.964 -1.193 -19.768 1.00 79.31 74 ARG A CA 1
ATOM 630 C C . ARG A 1 74 ? 6.386 -2.037 -20.904 1.00 79.31 74 ARG A C 1
ATOM 632 O O . ARG A 1 74 ? 6.850 -1.911 -22.033 1.00 79.31 74 ARG A O 1
ATOM 639 N N . ASP A 1 75 ? 5.377 -2.850 -20.608 1.00 74.31 75 ASP A N 1
ATOM 640 C CA . ASP A 1 75 ? 4.578 -3.550 -21.610 1.00 74.31 75 ASP A CA 1
ATOM 641 C C . ASP A 1 75 ? 3.434 -2.635 -22.087 1.00 74.31 75 ASP A C 1
ATOM 643 O O . ASP A 1 75 ? 2.806 -1.927 -21.296 1.00 74.31 75 ASP A O 1
ATOM 647 N N . LYS A 1 76 ? 3.212 -2.606 -23.403 1.00 67.56 76 LYS A N 1
ATOM 648 C CA . LYS A 1 76 ? 2.185 -1.782 -24.053 1.00 67.56 76 LYS A CA 1
ATOM 649 C C . LYS A 1 76 ? 0.792 -2.385 -23.884 1.00 67.56 76 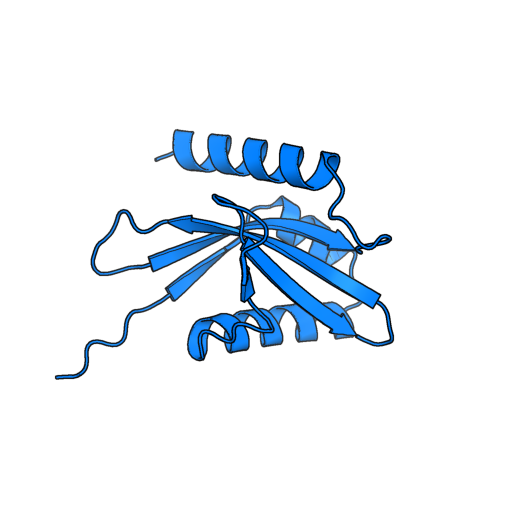LYS A C 1
ATOM 651 O O . LYS A 1 76 ? -0.178 -1.630 -23.876 1.00 67.56 76 LYS A O 1
ATOM 656 N N . ASP A 1 77 ? 0.721 -3.703 -23.704 1.00 69.94 77 ASP A N 1
ATOM 657 C CA . ASP A 1 77 ? -0.534 -4.450 -23.645 1.00 69.94 77 ASP A CA 1
ATOM 658 C C . ASP A 1 77 ? -0.920 -4.822 -22.202 1.00 69.94 77 ASP A C 1
ATOM 660 O O . ASP A 1 77 ? -2.103 -4.984 -21.905 1.00 69.94 77 ASP A O 1
ATOM 664 N N . ASN A 1 78 ? 0.049 -4.866 -21.275 1.00 70.81 78 ASN A N 1
ATOM 665 C CA . ASN A 1 78 ? -0.179 -5.171 -19.860 1.00 70.81 78 ASN A CA 1
ATOM 666 C C . ASN A 1 78 ? 0.328 -4.057 -18.945 1.00 70.81 78 ASN A C 1
ATOM 668 O O . ASN A 1 78 ? 1.519 -3.752 -18.887 1.00 70.81 78 ASN A O 1
ATOM 672 N N . THR A 1 79 ? -0.574 -3.478 -18.156 1.00 86.88 79 THR A N 1
ATOM 673 C CA . THR A 1 79 ? -0.187 -2.529 -17.112 1.00 86.88 79 THR A CA 1
ATOM 674 C C . THR A 1 79 ? -0.120 -3.243 -15.769 1.00 86.88 79 THR A C 1
ATOM 676 O O . THR A 1 79 ? -1.114 -3.801 -15.314 1.00 86.88 79 THR A O 1
ATOM 679 N N . VAL A 1 80 ? 1.026 -3.187 -15.090 1.00 90.88 80 VAL A N 1
ATOM 680 C CA . VAL A 1 80 ? 1.188 -3.785 -13.758 1.00 90.88 80 VAL A CA 1
ATOM 681 C C . VAL A 1 80 ? 1.178 -2.693 -12.688 1.00 90.88 80 VAL A C 1
ATOM 683 O O . VAL A 1 80 ? 1.845 -1.666 -12.809 1.00 90.88 80 VAL A O 1
ATOM 686 N N . ILE A 1 81 ? 0.449 -2.919 -11.599 1.00 94.50 81 ILE A N 1
ATOM 687 C CA . ILE A 1 81 ? 0.570 -2.157 -10.355 1.00 94.50 81 ILE A CA 1
ATOM 688 C C . ILE A 1 81 ? 1.313 -3.027 -9.343 1.00 94.50 81 ILE A C 1
ATOM 690 O O . ILE A 1 81 ? 0.760 -3.975 -8.784 1.00 94.50 81 ILE A O 1
ATOM 694 N N . PHE A 1 82 ? 2.571 -2.691 -9.067 1.00 95.94 82 PHE A N 1
ATOM 695 C CA . PHE A 1 82 ? 3.372 -3.384 -8.064 1.00 95.94 82 PHE A CA 1
ATOM 696 C C . PHE A 1 82 ? 3.203 -2.735 -6.688 1.00 95.94 82 PHE A C 1
ATOM 698 O O . PHE A 1 82 ? 3.604 -1.592 -6.474 1.00 95.94 82 PHE A O 1
ATOM 705 N N . CYS A 1 83 ? 2.630 -3.467 -5.736 1.00 97.94 83 CYS A N 1
ATOM 706 C CA . CYS A 1 83 ? 2.403 -3.041 -4.360 1.00 97.94 83 CYS A CA 1
ATOM 707 C C . CYS A 1 83 ? 3.570 -3.453 -3.452 1.00 97.94 83 CYS A C 1
ATOM 709 O O . CYS A 1 83 ? 3.795 -4.641 -3.222 1.00 97.94 83 CYS A O 1
ATOM 711 N N . SER A 1 84 ? 4.279 -2.480 -2.878 1.00 98.19 84 SER A N 1
ATOM 712 C CA . SER A 1 84 ? 5.516 -2.703 -2.122 1.00 98.19 84 SER A CA 1
ATOM 713 C C . SER A 1 84 ? 5.294 -3.018 -0.640 1.00 98.19 84 SER A C 1
ATOM 715 O O . SER A 1 84 ? 5.909 -3.927 -0.092 1.0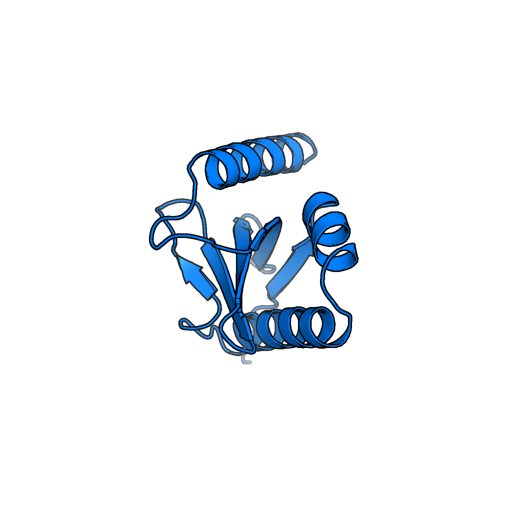0 98.19 84 SER A O 1
ATOM 717 N N . ASN A 1 85 ? 4.446 -2.261 0.053 1.00 98.44 85 ASN A N 1
ATOM 718 C CA . ASN A 1 85 ? 4.208 -2.411 1.492 1.00 98.44 85 ASN A CA 1
ATOM 719 C C . ASN A 1 85 ? 2.869 -1.803 1.892 1.00 98.44 85 ASN A C 1
ATOM 721 O O . ASN A 1 85 ? 2.419 -0.821 1.303 1.00 98.44 85 ASN A O 1
ATOM 725 N N . GLY A 1 86 ? 2.264 -2.376 2.934 1.00 98.31 86 GLY A N 1
ATOM 726 C CA . GLY A 1 86 ? 1.076 -1.832 3.576 1.00 98.31 86 GLY A CA 1
ATOM 727 C C . GLY A 1 86 ? 1.325 -1.405 5.021 1.00 98.31 86 GLY A C 1
ATOM 728 O O . GLY A 1 86 ? 2.210 -1.940 5.694 1.00 98.31 86 GLY A O 1
ATOM 729 N N . PHE A 1 87 ? 0.546 -0.430 5.487 1.00 98.44 87 PHE A N 1
ATOM 730 C CA . PHE A 1 87 ? 0.618 0.102 6.847 1.00 98.44 87 PHE A CA 1
ATOM 731 C C . PHE A 1 87 ? -0.715 0.723 7.297 1.00 98.44 87 PHE A C 1
ATOM 733 O O . PHE A 1 87 ? -1.584 1.070 6.491 1.00 98.44 87 PHE A O 1
ATOM 740 N N . ILE A 1 88 ? -0.866 0.887 8.615 1.00 97.75 88 ILE A N 1
ATOM 741 C CA . ILE A 1 88 ? -1.934 1.698 9.212 1.00 97.75 88 ILE A CA 1
ATOM 742 C C . ILE A 1 88 ? -1.412 3.123 9.362 1.00 97.75 88 ILE A C 1
ATOM 744 O O . ILE A 1 88 ? -0.420 3.375 10.048 1.00 97.75 88 ILE A O 1
ATOM 748 N N . LYS A 1 89 ? -2.085 4.070 8.720 1.00 94.62 89 LYS A N 1
ATOM 749 C CA . LYS A 1 89 ? -1.725 5.482 8.744 1.00 94.62 89 LYS A CA 1
ATOM 750 C C . LYS A 1 89 ? -2.187 6.120 10.055 1.00 94.62 89 LYS A C 1
ATOM 752 O O . LYS A 1 89 ? -3.374 6.117 10.360 1.00 94.62 89 LYS A O 1
ATOM 757 N N . LYS A 1 90 ? -1.235 6.685 10.803 1.00 92.44 90 LYS A N 1
ATOM 758 C CA . LYS A 1 90 ? -1.466 7.320 12.116 1.00 92.44 90 LYS A CA 1
ATOM 759 C C . LYS A 1 90 ? -1.477 8.853 12.081 1.00 92.44 90 LYS A C 1
ATOM 761 O O . LYS A 1 90 ? -1.833 9.482 13.065 1.00 92.44 90 LYS A O 1
ATOM 766 N N . SER A 1 91 ? -1.067 9.461 10.970 1.00 90.75 91 SER A N 1
ATOM 767 C CA . SER A 1 91 ? -0.973 10.916 10.815 1.00 90.75 91 SER A CA 1
ATOM 768 C C . SER A 1 91 ? -1.363 11.354 9.402 1.00 90.75 91 SER A C 1
ATOM 770 O O . SER A 1 91 ? -1.433 10.538 8.477 1.00 90.75 91 SER A O 1
ATOM 772 N N . ASN A 1 92 ? -1.605 12.655 9.215 1.00 86.75 92 ASN A N 1
ATOM 773 C CA . ASN A 1 92 ? -2.041 13.209 7.928 1.00 86.75 92 ASN A CA 1
ATOM 774 C C . ASN A 1 92 ? -1.031 12.953 6.800 1.00 86.75 92 ASN A C 1
ATOM 776 O O . ASN A 1 92 ? -1.412 12.539 5.703 1.00 86.75 92 ASN A O 1
ATOM 780 N N . LYS A 1 93 ? 0.271 13.112 7.062 1.00 90.94 93 LYS A N 1
ATOM 781 C CA . LYS A 1 93 ? 1.333 12.839 6.079 1.00 90.94 93 LYS A CA 1
ATOM 782 C C . LYS A 1 93 ? 1.762 11.377 6.125 1.00 90.94 93 LYS A C 1
ATOM 784 O O . LYS A 1 93 ? 1.656 10.716 7.153 1.00 90.94 93 LYS A O 1
ATOM 789 N N . THR A 1 94 ? 2.119 10.811 4.977 1.00 93.00 94 THR A N 1
ATOM 790 C CA . THR A 1 94 ? 2.659 9.445 4.945 1.00 93.00 94 THR A CA 1
ATOM 791 C C . THR A 1 94 ? 4.069 9.489 5.517 1.00 93.00 94 THR A C 1
ATOM 793 O O . THR A 1 94 ? 4.836 10.387 5.175 1.00 93.00 94 THR A O 1
ATOM 796 N N . ALA A 1 95 ? 4.372 8.585 6.448 1.00 95.31 95 ALA A N 1
ATOM 797 C CA . ALA A 1 95 ? 5.656 8.583 7.131 1.00 95.31 95 ALA A CA 1
ATOM 798 C C . ALA A 1 95 ? 6.790 8.347 6.126 1.00 95.31 95 ALA A C 1
ATOM 800 O O . ALA A 1 95 ? 6.676 7.494 5.243 1.00 95.31 95 ALA A O 1
ATOM 801 N N . LEU A 1 96 ? 7.892 9.085 6.280 1.00 95.69 96 LEU A N 1
ATOM 802 C CA . LEU A 1 96 ? 9.045 8.969 5.388 1.00 95.69 96 LEU A CA 1
ATOM 803 C C . LEU A 1 96 ? 9.622 7.547 5.396 1.00 95.69 96 LEU A C 1
ATOM 805 O O . LEU A 1 96 ? 10.025 7.050 4.352 1.00 95.69 96 LEU A O 1
ATOM 809 N N . SER A 1 97 ? 9.578 6.860 6.540 1.00 96.50 97 SER A N 1
ATOM 810 C CA . SER A 1 97 ? 9.994 5.460 6.668 1.00 96.50 97 SER A CA 1
ATOM 811 C C . SER A 1 97 ? 9.232 4.517 5.730 1.00 96.50 97 SER A C 1
ATOM 813 O O . SER A 1 97 ? 9.848 3.646 5.120 1.00 96.50 97 SER A O 1
ATOM 815 N N . GLU A 1 98 ? 7.920 4.708 5.558 1.00 97.75 98 GLU A N 1
ATOM 816 C CA . GLU A 1 98 ? 7.104 3.889 4.650 1.00 97.75 98 GLU A CA 1
ATOM 817 C C . GLU A 1 98 ? 7.434 4.174 3.183 1.00 97.75 98 GLU A C 1
ATOM 819 O O . GLU A 1 98 ? 7.479 3.246 2.378 1.00 97.75 98 GLU A O 1
ATOM 824 N N . ILE A 1 99 ? 7.723 5.436 2.846 1.00 97.69 99 ILE A N 1
ATOM 825 C CA . ILE A 1 99 ? 8.157 5.851 1.503 1.00 97.69 99 ILE A CA 1
ATOM 826 C C . ILE A 1 99 ? 9.530 5.253 1.178 1.00 97.69 99 ILE A C 1
ATOM 828 O O . ILE A 1 99 ? 9.712 4.658 0.118 1.00 97.69 99 ILE A O 1
ATOM 832 N N . THR A 1 100 ? 10.493 5.370 2.094 1.00 97.81 100 THR A N 1
ATOM 833 C CA . THR A 1 100 ? 11.840 4.810 1.927 1.00 97.81 100 THR A CA 1
ATOM 834 C C . THR A 1 100 ? 11.789 3.290 1.788 1.00 97.81 100 THR A C 1
ATOM 836 O O . THR A 1 100 ? 12.439 2.725 0.907 1.00 97.81 100 THR A O 1
ATOM 839 N N . LYS A 1 101 ? 10.967 2.617 2.605 1.00 97.88 101 LYS A N 1
ATOM 840 C CA . LYS A 1 101 ? 10.738 1.172 2.501 1.00 97.88 101 LYS A CA 1
ATOM 841 C C . LYS A 1 101 ? 10.144 0.789 1.144 1.00 97.88 101 LYS A C 1
ATOM 843 O O . LYS A 1 101 ? 10.645 -0.146 0.524 1.00 97.88 101 LYS A O 1
ATOM 848 N N . ALA A 1 102 ? 9.137 1.526 0.670 1.00 98.00 102 ALA A N 1
ATOM 849 C CA . ALA A 1 102 ? 8.514 1.298 -0.632 1.00 98.00 102 ALA A CA 1
ATOM 850 C C . ALA A 1 102 ? 9.530 1.379 -1.772 1.00 98.00 102 ALA A C 1
ATOM 852 O O . ALA A 1 102 ? 9.630 0.452 -2.573 1.00 98.00 102 ALA A O 1
ATOM 853 N N . LYS A 1 103 ? 10.338 2.447 -1.793 1.00 97.31 103 LYS A N 1
ATOM 854 C CA . LYS A 1 103 ? 11.385 2.648 -2.802 1.00 97.31 103 LYS A CA 1
ATOM 855 C C . LYS A 1 103 ? 12.416 1.525 -2.795 1.00 97.31 103 LYS A C 1
ATOM 857 O O . LYS A 1 103 ? 12.746 1.012 -3.856 1.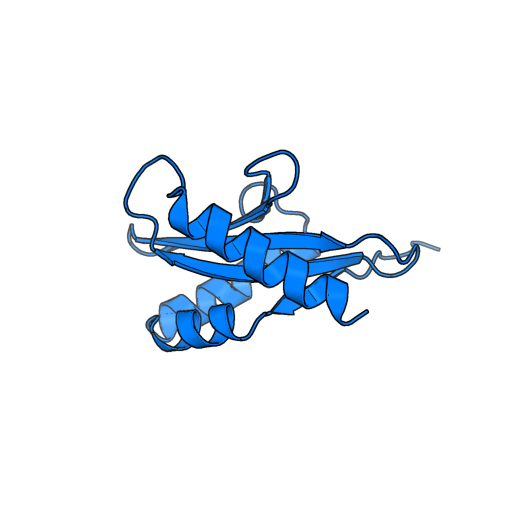00 97.31 103 LYS A O 1
ATOM 862 N N . LYS A 1 104 ? 12.874 1.092 -1.615 1.00 97.12 104 LYS A N 1
ATOM 863 C CA . LYS A 1 104 ? 13.833 -0.017 -1.501 1.00 97.12 104 LYS A CA 1
ATOM 864 C C . LYS A 1 104 ? 13.276 -1.316 -2.093 1.00 97.12 104 LYS A C 1
ATOM 866 O O . LYS A 1 104 ? 13.961 -1.968 -2.871 1.00 97.12 104 LYS A O 1
ATOM 871 N N . ILE A 1 105 ? 12.039 -1.673 -1.743 1.00 96.94 105 ILE A N 1
ATOM 872 C CA . ILE A 1 105 ? 11.381 -2.890 -2.247 1.00 96.94 105 ILE A CA 1
ATOM 873 C C . ILE A 1 105 ? 11.179 -2.806 -3.764 1.00 96.94 105 ILE A C 1
ATOM 875 O O . ILE A 1 105 ? 11.438 -3.776 -4.469 1.00 96.94 105 ILE A O 1
ATOM 879 N N . HIS A 1 106 ? 10.764 -1.643 -4.265 1.00 94.94 106 HIS A N 1
ATOM 880 C CA . HIS A 1 106 ? 10.612 -1.392 -5.694 1.00 94.94 106 HIS A CA 1
ATOM 881 C C . HIS A 1 106 ? 11.934 -1.546 -6.452 1.00 94.94 106 HIS A C 1
ATOM 883 O O . HIS A 1 106 ? 11.990 -2.293 -7.421 1.00 94.94 106 HIS A O 1
ATOM 889 N N . SER A 1 107 ? 13.021 -0.923 -5.988 1.00 93.62 107 SER A N 1
ATOM 890 C CA . SER A 1 107 ? 14.342 -1.085 -6.608 1.00 93.62 107 SER A CA 1
ATOM 891 C C . SER A 1 107 ? 14.784 -2.549 -6.655 1.00 93.62 107 SER A C 1
ATOM 893 O O . SER A 1 107 ? 15.298 -2.992 -7.676 1.00 93.62 107 SER A O 1
ATOM 895 N N . SER A 1 108 ? 14.543 -3.321 -5.589 1.00 91.50 108 SER A N 1
ATOM 896 C CA . SER A 1 108 ? 14.837 -4.759 -5.582 1.00 91.50 108 SER A CA 1
ATOM 897 C C . SER A 1 108 ? 13.980 -5.553 -6.571 1.00 91.50 108 SER A C 1
ATOM 899 O O . SER A 1 108 ? 14.493 -6.470 -7.195 1.00 91.50 108 SER A O 1
ATOM 901 N N . TYR A 1 109 ? 12.701 -5.206 -6.735 1.00 86.56 109 TYR A N 1
ATOM 902 C CA . TYR A 1 109 ? 11.816 -5.843 -7.716 1.00 86.56 109 TYR A CA 1
ATOM 903 C C . TYR A 1 109 ? 12.273 -5.584 -9.157 1.00 86.56 109 TYR A C 1
ATOM 905 O O . TYR A 1 109 ? 12.320 -6.511 -9.958 1.00 86.56 109 TYR A O 1
ATOM 913 N N . PHE A 1 110 ? 12.664 -4.347 -9.471 1.00 80.81 110 PHE A N 1
ATOM 914 C CA . PHE A 1 110 ? 13.148 -3.987 -10.805 1.00 80.81 110 PHE A CA 1
ATOM 915 C C . PHE A 1 110 ? 14.524 -4.569 -11.130 1.00 80.81 110 PHE A C 1
ATOM 917 O O . PHE A 1 110 ? 14.778 -4.854 -12.288 1.00 80.81 110 PHE A O 1
ATOM 924 N N . ALA A 1 111 ? 15.395 -4.774 -10.140 1.00 84.19 111 ALA A N 1
ATOM 925 C CA . ALA A 1 111 ? 16.703 -5.398 -10.359 1.00 84.19 111 ALA A CA 1
ATOM 926 C C . ALA A 1 111 ? 16.626 -6.900 -10.709 1.00 84.19 111 ALA A C 1
ATOM 928 O O . ALA A 1 111 ? 17.629 -7.480 -11.110 1.00 84.19 111 ALA A O 1
ATOM 929 N N . LEU A 1 112 ? 15.466 -7.534 -10.511 1.00 69.94 112 LEU A N 1
ATOM 930 C CA . LEU A 1 112 ? 15.219 -8.947 -10.820 1.00 69.94 112 LEU A CA 1
ATOM 931 C C . LEU A 1 112 ? 14.587 -9.158 -12.207 1.00 69.94 112 LEU A C 1
ATOM 933 O O . LEU A 1 112 ? 14.251 -10.294 -12.541 1.00 69.94 112 LEU A O 1
ATOM 937 N N . MET A 1 113 ? 14.393 -8.086 -12.981 1.00 66.94 113 MET A N 1
ATOM 938 C CA . MET A 1 113 ? 13.847 -8.107 -14.341 1.00 66.94 113 MET A CA 1
ATOM 939 C C . MET A 1 113 ? 14.860 -7.594 -15.346 1.00 66.94 113 MET A C 1
ATOM 941 O O . MET A 1 113 ? 14.901 -8.174 -16.449 1.00 66.94 113 MET A O 1
#

Secondary structure (DSSP, 8-state):
-----EEEEEE-HHHHHHHHTS-HHHHHHHHHHHHHHHHTT-TTTEEE-SSS-EEEEEEETTEEEEEEEEEE--SSSEEEEEEEEEEE--SSSPPHHHHHHHHHHHHHHHTT-

Sequence (113 aa):
MLFEIMIEVKFAKQVGEFLQRVDLKHRVKIIENIELATNNMNSNLLKKLNNEIWEFRTRIQGIHYRILCFWDKRDKDNTVIFCSNGFIKKSNKTALSEITKAKKIHSSYFALM

Radius of gyration: 13.95 Å; chains: 1; bounding box: 31×24×43 Å

Organism: Flavobacterium johnsoniae (NCBI:txid986)

Foldseek 3Di:
DDQDQDEAEAEDVQAVVVLVPDDPVQSVQLVVLVVVCVVVVPCVQWDDLDPFKIWGWDADPNWTKIWIWGWDCVDVRHIYTYTQHIDTDPDPRDDVVVVVSSVVSVVVVVVVD

InterPro domains:
  IPR009241 Toxin HigB-like [PF05973] (17-104)
  IPR035093 Toxin-antitoxin system, RelE/ParE toxin domain superfamily [G3DSA:3.30.2310.20] (7-91)
  IPR035093 Toxin-antitoxin system, RelE/ParE toxin domain superfamily [SSF143011] (6-80)